Protein AF-A0A538N557-F1 (afdb_monomer_lite)

pLDDT: mean 89.66, std 9.4, range [44.78, 97.75]

Foldseek 3Di:
DDDDDDPVVVVVLVPDPHSVVVVVVVVVVVVVVVVVQVVCVVVVRHDDPVNVVVVVVVVVVVVVPADPVNVVVVVVVVVVD

Sequence (81 aa):
MTVNLPDDVADRLGQESNASAYVTEAVRDRMEREQTRALLADHGIPVTEEGLARARRRRLTAGARMTPQRREELRQLGRSV

Radius of gyration: 17.34 Å; chains: 1; bounding box: 27×42×41 Å

Structure (mmCIF, N/CA/C/O backbone):
data_AF-A0A538N557-F1
#
_entry.id   AF-A0A538N557-F1
#
loop_
_atom_site.group_PDB
_atom_site.id
_atom_site.type_symbol
_atom_site.label_atom_id
_atom_site.label_alt_id
_atom_site.label_comp_id
_atom_site.label_asym_id
_atom_site.label_entity_id
_atom_site.label_seq_id
_atom_site.pdbx_PDB_ins_code
_atom_site.Cartn_x
_atom_site.Cartn_y
_atom_site.Cartn_z
_atom_site.occupancy
_atom_site.B_iso_or_equiv
_atom_site.auth_seq_id
_atom_site.auth_comp_id
_atom_site.auth_asym_id
_atom_site.auth_atom_id
_atom_site.pdbx_PDB_model_num
ATOM 1 N N . MET A 1 1 ? -13.413 -17.316 13.244 1.00 61.12 1 MET A N 1
ATOM 2 C CA . MET A 1 1 ? -11.971 -17.157 12.966 1.00 61.12 1 MET A CA 1
ATOM 3 C C . MET A 1 1 ? -11.436 -16.122 13.933 1.00 61.12 1 MET A C 1
ATOM 5 O O . MET A 1 1 ? -12.007 -15.045 14.010 1.00 61.12 1 MET A O 1
ATOM 9 N N . THR A 1 2 ? -10.406 -16.465 14.693 1.00 78.81 2 THR A N 1
ATOM 10 C CA . THR A 1 2 ? -9.677 -15.555 15.584 1.00 78.81 2 THR A CA 1
ATOM 11 C C . THR A 1 2 ? -8.263 -15.402 15.036 1.00 78.81 2 THR A C 1
ATOM 13 O O . THR A 1 2 ? -7.688 -16.366 14.536 1.00 78.81 2 THR A O 1
ATOM 16 N N . VAL A 1 3 ? -7.728 -14.186 15.071 1.00 79.56 3 VAL A N 1
ATOM 17 C CA . VAL A 1 3 ? -6.388 -13.860 14.568 1.00 79.56 3 VAL A CA 1
ATOM 18 C C . VAL A 1 3 ? -5.580 -13.244 15.694 1.00 79.56 3 VAL A C 1
ATOM 20 O O . VAL A 1 3 ? -6.068 -12.354 16.384 1.00 79.56 3 VAL A O 1
ATOM 23 N N . ASN A 1 4 ? -4.355 -13.734 15.869 1.00 89.69 4 ASN A N 1
ATOM 24 C CA . ASN A 1 4 ? -3.403 -13.136 16.791 1.00 89.69 4 ASN A CA 1
ATOM 25 C C . ASN A 1 4 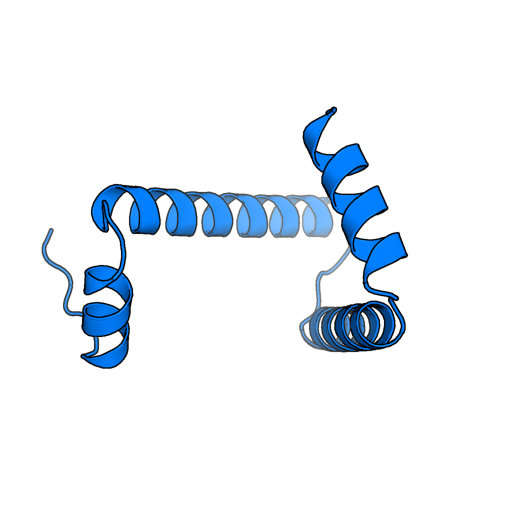? -2.720 -11.956 16.102 1.00 89.69 4 ASN A C 1
ATOM 27 O O . ASN A 1 4 ? -2.255 -12.083 14.967 1.00 89.69 4 ASN A O 1
ATOM 31 N N . LEU A 1 5 ? -2.669 -10.823 16.794 1.00 89.44 5 LEU A N 1
ATOM 32 C CA . LEU A 1 5 ? -2.093 -9.578 16.302 1.00 89.44 5 LEU A CA 1
ATOM 33 C C . LEU A 1 5 ? -0.868 -9.229 17.155 1.00 89.44 5 LEU A C 1
ATOM 35 O O . LEU A 1 5 ? -0.937 -9.383 18.373 1.00 89.44 5 LEU A O 1
ATOM 39 N N . PRO A 1 6 ? 0.235 -8.770 16.542 1.00 95.38 6 PRO A N 1
ATOM 40 C CA . PRO A 1 6 ? 1.316 -8.109 17.265 1.00 95.38 6 PRO A CA 1
ATOM 41 C C . PRO A 1 6 ? 0.821 -6.859 18.010 1.00 95.38 6 PRO A C 1
ATOM 43 O O . PRO A 1 6 ? -0.106 -6.192 17.540 1.00 95.38 6 PRO A O 1
ATOM 46 N N . ASP A 1 7 ? 1.456 -6.530 19.137 1.00 93.69 7 ASP A N 1
ATOM 47 C CA . ASP A 1 7 ? 1.027 -5.432 20.018 1.00 93.69 7 ASP A CA 1
ATOM 48 C C . ASP A 1 7 ? 1.000 -4.076 19.298 1.00 93.69 7 ASP A C 1
ATOM 50 O O . ASP A 1 7 ? 0.038 -3.323 19.419 1.00 93.69 7 ASP A O 1
ATOM 54 N N . ASP A 1 8 ? 1.989 -3.795 18.448 1.00 95.69 8 ASP A N 1
ATOM 55 C CA . ASP A 1 8 ? 2.060 -2.558 17.662 1.00 95.69 8 ASP A CA 1
ATOM 56 C C . ASP A 1 8 ? 0.895 -2.421 16.669 1.00 95.69 8 ASP A C 1
ATOM 58 O O . ASP A 1 8 ? 0.368 -1.327 16.439 1.00 95.69 8 ASP A O 1
ATOM 62 N N . VAL A 1 9 ? 0.453 -3.543 16.097 1.00 94.06 9 VAL A N 1
ATOM 63 C CA . VAL A 1 9 ? -0.707 -3.584 15.204 1.00 94.06 9 VAL A CA 1
ATOM 64 C C . VAL A 1 9 ? -1.997 -3.393 15.999 1.00 94.06 9 VAL A C 1
ATOM 66 O O . VAL A 1 9 ? -2.882 -2.660 15.553 1.00 94.06 9 VAL A O 1
ATOM 69 N N . ALA A 1 10 ? -2.108 -4.022 17.171 1.00 93.19 10 ALA A N 1
ATOM 70 C CA . ALA A 1 10 ? -3.265 -3.877 18.050 1.00 93.19 10 ALA A CA 1
ATOM 71 C C . ALA A 1 10 ? -3.427 -2.425 18.528 1.00 93.19 10 ALA A C 1
ATOM 73 O O . ALA A 1 10 ? -4.514 -1.860 18.393 1.00 93.19 10 ALA A O 1
ATOM 74 N N . ASP A 1 11 ? -2.339 -1.795 18.973 1.00 94.81 11 ASP A N 1
ATOM 75 C CA . ASP A 1 11 ? -2.308 -0.391 19.389 1.00 94.81 11 ASP A CA 1
ATOM 76 C C . ASP A 1 11 ? -2.737 0.539 18.250 1.00 94.81 11 ASP A C 1
ATOM 78 O O . ASP A 1 11 ? -3.559 1.440 18.436 1.00 94.81 11 ASP A O 1
ATOM 82 N N . ARG A 1 12 ? -2.234 0.301 17.032 1.00 93.62 12 ARG A N 1
ATOM 83 C CA . ARG A 1 12 ? -2.610 1.094 15.857 1.00 93.62 12 ARG A CA 1
ATOM 84 C C . ARG A 1 12 ? -4.088 0.947 15.506 1.00 93.62 12 ARG A C 1
ATOM 86 O O . ARG A 1 12 ? -4.717 1.949 15.161 1.00 93.62 12 ARG A O 1
ATOM 93 N N . LEU A 1 13 ? -4.628 -0.271 15.565 1.00 93.31 13 LEU A N 1
ATOM 94 C CA . LEU A 1 13 ? -6.047 -0.536 15.315 1.00 93.31 13 LEU A CA 1
ATOM 95 C C . LEU A 1 13 ? -6.938 0.055 16.412 1.00 93.31 13 LEU A C 1
ATOM 97 O O . LEU A 1 13 ? -8.034 0.514 16.106 1.00 93.31 13 LEU A O 1
ATOM 101 N N . GLY A 1 14 ? -6.460 0.114 17.657 1.00 91.94 14 GLY A N 1
ATOM 102 C CA . GLY A 1 14 ? -7.152 0.773 18.766 1.00 91.94 14 GLY A CA 1
ATOM 103 C C . GLY A 1 14 ? -7.329 2.286 18.583 1.00 91.94 14 GLY A C 1
ATOM 104 O O . GLY A 1 14 ? -8.226 2.871 19.182 1.00 91.94 14 GLY A O 1
ATOM 105 N N . GLN A 1 15 ? -6.516 2.922 17.732 1.00 95.50 15 GLN A N 1
ATOM 106 C CA . GLN A 1 15 ? -6.662 4.340 17.369 1.00 95.50 15 GLN A CA 1
ATOM 107 C C . GLN A 1 15 ? -7.742 4.584 16.305 1.00 95.50 15 GLN A C 1
ATOM 109 O O . GLN A 1 15 ? -8.137 5.730 16.086 1.00 95.50 15 GLN A O 1
ATOM 114 N N . GLU A 1 16 ? -8.202 3.539 15.615 1.00 95.38 16 GLU A N 1
ATOM 115 C CA . GLU A 1 16 ? -9.241 3.662 14.599 1.00 95.38 16 GLU A CA 1
ATOM 116 C C . GLU A 1 16 ? -10.625 3.672 15.244 1.00 95.38 16 GLU A C 1
ATOM 118 O O . GLU A 1 16 ? -10.951 2.833 16.083 1.00 95.38 16 GLU A O 1
ATOM 123 N N . SER A 1 17 ? -11.489 4.580 14.791 1.00 92.19 17 SER A N 1
ATOM 124 C CA . SER A 1 17 ? -12.880 4.646 15.257 1.00 92.19 17 SER A CA 1
ATOM 125 C C . SER A 1 17 ? -13.662 3.362 14.959 1.00 92.19 17 SER A C 1
ATOM 127 O O . SER A 1 17 ? -14.612 3.031 15.667 1.00 92.19 17 SER A O 1
ATOM 129 N N . ASN A 1 18 ? -13.257 2.631 13.915 1.00 94.75 18 ASN A N 1
ATOM 130 C CA . ASN A 1 18 ? -13.777 1.315 13.575 1.00 94.75 18 ASN A CA 1
ATOM 131 C C . ASN A 1 18 ? -12.665 0.424 13.001 1.00 94.75 18 ASN A C 1
ATOM 133 O O . ASN A 1 18 ? -12.415 0.400 11.792 1.00 94.75 18 ASN A O 1
ATOM 137 N N . ALA A 1 19 ? -12.027 -0.349 13.879 1.00 93.19 19 ALA A N 1
ATOM 138 C CA . ALA A 1 19 ? -10.954 -1.268 13.510 1.00 93.19 19 ALA A CA 1
ATOM 139 C C . ALA A 1 19 ? -11.387 -2.318 12.468 1.00 93.19 19 ALA A C 1
ATOM 141 O O . ALA A 1 19 ? -10.633 -2.617 11.544 1.00 93.19 19 ALA A O 1
ATOM 142 N N . SER A 1 20 ? -12.603 -2.867 12.566 1.00 92.06 20 SER A N 1
ATOM 143 C CA . SER A 1 20 ? -13.079 -3.894 11.627 1.00 92.06 20 SER A CA 1
ATOM 144 C C . SER A 1 20 ? -13.273 -3.344 10.215 1.00 92.06 20 SER A C 1
ATOM 146 O O . SER A 1 20 ? -12.897 -4.005 9.246 1.00 92.06 20 SER A O 1
ATOM 148 N N . ALA A 1 21 ? -13.822 -2.133 10.089 1.00 94.94 21 ALA A N 1
ATOM 149 C CA . ALA A 1 21 ? -13.939 -1.457 8.801 1.00 94.94 21 ALA A CA 1
ATOM 150 C C . ALA A 1 21 ? -12.555 -1.164 8.211 1.00 94.94 21 ALA A C 1
ATOM 152 O O . ALA A 1 21 ? -12.306 -1.498 7.055 1.00 94.94 21 ALA A O 1
ATOM 153 N N . TYR A 1 22 ? -11.631 -0.643 9.024 1.00 94.31 22 TYR A N 1
ATOM 154 C CA . TYR A 1 22 ? -10.257 -0.379 8.600 1.00 94.31 22 TYR A CA 1
ATOM 155 C C . TYR A 1 22 ? -9.561 -1.638 8.062 1.00 94.31 22 TYR A C 1
ATOM 157 O O . TYR A 1 22 ? -9.004 -1.623 6.966 1.00 94.31 22 TYR A O 1
ATOM 165 N N . VAL A 1 23 ? -9.633 -2.751 8.802 1.00 94.00 23 VAL A N 1
ATOM 166 C CA . VAL A 1 23 ? -9.043 -4.030 8.374 1.00 94.00 23 VAL A CA 1
ATOM 167 C C . VAL A 1 23 ? -9.700 -4.532 7.091 1.00 94.00 23 VAL A C 1
ATOM 169 O O . VAL A 1 23 ? -9.003 -4.997 6.193 1.00 94.00 23 VAL A O 1
ATOM 172 N N . THR A 1 24 ? -11.024 -4.418 6.978 1.00 96.06 24 THR A N 1
ATOM 173 C CA . THR A 1 24 ? -11.756 -4.848 5.778 1.00 96.06 24 THR A CA 1
ATOM 174 C C . THR A 1 24 ? -11.282 -4.093 4.539 1.00 96.06 24 THR A C 1
ATOM 176 O O . THR A 1 24 ? -10.972 -4.720 3.526 1.00 96.06 24 THR A O 1
ATOM 179 N N . GLU A 1 25 ? -11.169 -2.769 4.625 1.00 96.06 25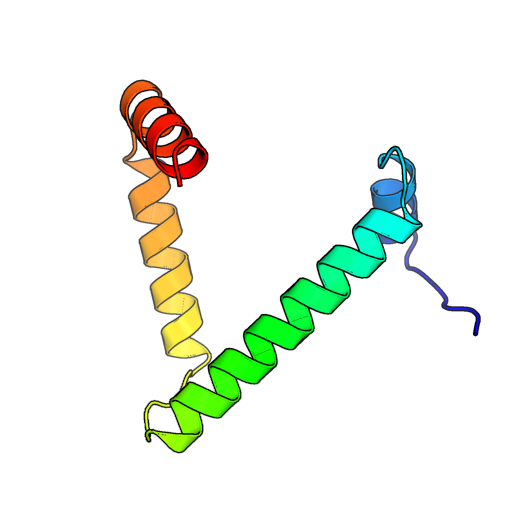 GLU A N 1
ATOM 180 C CA . GLU A 1 25 ? -10.674 -1.948 3.518 1.00 96.06 25 GLU A CA 1
ATOM 181 C C . GLU A 1 25 ? -9.208 -2.254 3.201 1.00 96.06 25 GLU A C 1
ATOM 183 O O . GLU A 1 25 ? -8.865 -2.461 2.042 1.00 96.06 25 GLU A O 1
ATOM 188 N N . ALA A 1 26 ? -8.350 -2.414 4.212 1.00 94.12 26 ALA A N 1
ATOM 189 C CA . ALA A 1 26 ? -6.951 -2.783 3.996 1.00 94.12 26 ALA A CA 1
ATOM 190 C C . ALA A 1 26 ? -6.794 -4.138 3.275 1.00 94.12 26 ALA A C 1
ATOM 192 O O . ALA A 1 26 ? -5.904 -4.300 2.433 1.00 94.12 26 ALA A O 1
ATOM 193 N N . VAL A 1 27 ? -7.660 -5.110 3.583 1.00 96.00 27 VAL A N 1
ATOM 194 C CA . VAL A 1 27 ? -7.692 -6.411 2.899 1.00 96.00 27 VAL A CA 1
ATOM 195 C C . VAL A 1 27 ? -8.182 -6.259 1.458 1.00 96.00 27 VAL A C 1
ATOM 197 O O . VAL A 1 27 ? -7.556 -6.811 0.553 1.00 96.00 27 VAL A O 1
ATOM 200 N N . ARG A 1 28 ? -9.241 -5.479 1.214 1.00 97.38 28 ARG A N 1
ATOM 201 C CA . ARG A 1 28 ? -9.744 -5.197 -0.145 1.00 97.38 28 ARG A CA 1
ATOM 202 C C . ARG A 1 28 ? -8.691 -4.511 -1.012 1.00 97.38 28 ARG A C 1
ATOM 204 O O . ARG A 1 28 ? -8.389 -5.003 -2.096 1.00 97.38 28 ARG A O 1
ATOM 211 N N . ASP A 1 29 ? -8.053 -3.471 -0.485 1.00 96.19 29 ASP A N 1
ATOM 212 C CA . ASP A 1 29 ? -6.924 -2.770 -1.103 1.00 96.19 29 ASP A CA 1
ATOM 213 C C . ASP A 1 29 ? -5.807 -3.737 -1.510 1.00 96.19 29 ASP A C 1
ATOM 215 O O . ASP A 1 29 ? -5.172 -3.600 -2.561 1.00 96.19 29 ASP A O 1
ATOM 219 N N . ARG A 1 30 ? -5.510 -4.713 -0.644 1.00 94.00 30 ARG A N 1
ATOM 220 C CA . ARG A 1 30 ? -4.481 -5.715 -0.913 1.00 94.00 30 ARG A CA 1
ATOM 221 C C . ARG A 1 30 ? -4.894 -6.633 -2.061 1.00 94.00 30 ARG A C 1
ATOM 223 O O . ARG A 1 30 ? -4.081 -6.846 -2.960 1.00 94.00 30 ARG A O 1
ATOM 230 N N . MET A 1 31 ? -6.130 -7.126 -2.044 1.00 97.00 31 MET A N 1
ATOM 231 C CA . MET A 1 31 ? -6.675 -7.986 -3.096 1.00 97.00 31 MET A CA 1
ATOM 232 C C . MET A 1 31 ? -6.689 -7.279 -4.456 1.00 97.00 31 MET A C 1
ATOM 234 O O . MET A 1 31 ? -6.273 -7.861 -5.456 1.00 97.00 31 MET A O 1
ATOM 238 N N . GLU A 1 32 ? -7.095 -6.010 -4.502 1.00 96.38 32 GLU A N 1
ATOM 239 C CA . GLU A 1 32 ? -7.115 -5.216 -5.737 1.00 96.38 32 GLU A CA 1
ATOM 240 C C . GLU A 1 32 ? -5.706 -5.039 -6.325 1.00 96.38 32 GLU A C 1
ATOM 242 O O . GLU A 1 32 ? -5.489 -5.195 -7.531 1.00 96.38 32 GLU A O 1
ATOM 247 N N . ARG A 1 33 ? -4.703 -4.781 -5.474 1.00 93.06 33 ARG A N 1
ATOM 248 C CA . ARG A 1 33 ? -3.295 -4.685 -5.901 1.00 93.06 33 ARG A CA 1
ATOM 249 C C . ARG A 1 33 ? -2.773 -6.008 -6.453 1.00 93.06 33 ARG A C 1
ATOM 251 O O . ARG A 1 33 ? -2.024 -6.007 -7.430 1.00 93.06 33 ARG A O 1
ATOM 258 N N . GLU A 1 34 ? -3.143 -7.127 -5.836 1.00 94.50 34 GLU A N 1
ATOM 259 C CA . GLU A 1 34 ? -2.775 -8.465 -6.308 1.00 94.50 34 GLU A CA 1
ATOM 260 C C . GLU A 1 34 ? -3.429 -8.781 -7.655 1.00 94.50 34 GLU A C 1
ATOM 262 O O . GLU A 1 34 ? -2.739 -9.231 -8.572 1.00 94.50 34 GLU A O 1
ATOM 267 N N . GLN A 1 35 ? -4.711 -8.447 -7.821 1.00 96.12 35 GLN A N 1
ATOM 268 C CA . GLN A 1 35 ? -5.422 -8.584 -9.091 1.00 96.12 35 GLN A CA 1
ATOM 269 C C . GLN A 1 35 ? -4.794 -7.716 -10.188 1.00 96.12 35 GLN A C 1
ATOM 271 O O . GLN A 1 35 ? -4.523 -8.205 -11.283 1.00 96.12 35 GLN A O 1
ATOM 276 N N . THR A 1 36 ? -4.478 -6.457 -9.883 1.00 95.19 36 THR A N 1
ATOM 277 C CA . THR A 1 36 ? -3.791 -5.549 -10.814 1.00 95.19 36 THR A CA 1
ATOM 278 C C . THR A 1 36 ? -2.436 -6.116 -11.235 1.00 95.19 36 THR A C 1
ATOM 280 O O . THR A 1 36 ? -2.076 -6.088 -12.410 1.00 95.19 36 THR A O 1
ATOM 283 N N . ARG A 1 37 ? -1.670 -6.666 -10.284 1.00 93.94 37 ARG A N 1
ATOM 284 C CA . ARG A 1 37 ? -0.378 -7.293 -10.576 1.00 93.94 37 ARG A CA 1
ATOM 285 C C . ARG A 1 37 ? -0.528 -8.510 -11.489 1.00 93.94 37 ARG A C 1
ATOM 287 O O . ARG A 1 37 ? 0.302 -8.681 -12.379 1.00 93.94 37 ARG A O 1
ATOM 294 N N . ALA A 1 38 ? -1.551 -9.332 -11.269 1.00 94.62 38 ALA A N 1
ATOM 295 C CA . ALA A 1 38 ? -1.845 -10.479 -12.121 1.00 94.62 38 ALA A CA 1
ATOM 296 C C . ALA A 1 38 ? -2.221 -10.039 -13.544 1.00 94.62 38 ALA A C 1
ATOM 298 O O . ALA A 1 38 ? -1.650 -10.553 -14.500 1.00 94.62 38 ALA A O 1
ATOM 299 N N . LEU A 1 39 ? -3.087 -9.029 -13.678 1.00 97.25 39 LEU A N 1
ATOM 300 C CA . LEU A 1 39 ? -3.481 -8.459 -14.969 1.00 97.25 39 LEU A CA 1
ATOM 301 C C . LEU A 1 39 ? -2.276 -7.923 -15.755 1.00 97.25 39 LEU A C 1
ATOM 303 O O . LEU A 1 39 ? -2.115 -8.210 -16.936 1.00 97.25 39 LEU A O 1
ATOM 307 N N . LEU A 1 40 ? -1.392 -7.166 -15.102 1.00 95.94 40 LEU A N 1
ATOM 308 C CA . LEU A 1 40 ? -0.179 -6.658 -15.750 1.00 95.94 40 LEU A CA 1
ATOM 309 C C . LEU A 1 40 ? 0.730 -7.795 -16.229 1.00 95.94 40 LEU A C 1
ATOM 311 O O . LEU A 1 40 ? 1.274 -7.720 -17.330 1.00 95.94 40 LEU A O 1
ATOM 315 N N . ALA A 1 41 ? 0.874 -8.854 -15.429 1.00 95.25 41 ALA A N 1
ATOM 316 C CA . ALA A 1 41 ? 1.671 -10.015 -15.805 1.00 95.25 41 ALA A CA 1
ATOM 317 C C . ALA A 1 41 ? 1.073 -10.772 -17.002 1.00 95.25 41 ALA A C 1
ATOM 319 O O . ALA A 1 41 ? 1.834 -11.185 -17.875 1.00 95.25 41 ALA A O 1
ATOM 320 N N . ASP A 1 42 ? -0.256 -10.895 -17.073 1.00 97.06 42 ASP A N 1
ATOM 321 C CA . ASP A 1 42 ? -0.972 -11.495 -18.210 1.00 97.06 42 ASP A CA 1
ATOM 322 C C . ASP A 1 42 ? -0.700 -10.735 -19.521 1.00 97.06 42 ASP A C 1
ATOM 324 O O . ASP A 1 42 ? -0.483 -11.326 -20.576 1.00 97.06 42 ASP A O 1
ATOM 328 N N . HIS A 1 43 ? -0.554 -9.412 -19.434 1.00 97.75 43 HIS A N 1
ATOM 329 C CA . HIS A 1 43 ? -0.134 -8.562 -20.551 1.00 97.75 43 HIS A CA 1
ATOM 330 C C . HIS A 1 43 ? 1.387 -8.524 -20.791 1.00 97.75 43 HIS A C 1
ATOM 332 O O . HIS A 1 43 ? 1.874 -7.683 -21.549 1.00 97.75 43 HIS A O 1
ATOM 338 N N . GLY A 1 44 ? 2.164 -9.404 -20.154 1.00 96.75 44 GLY A N 1
ATOM 339 C CA . GLY A 1 44 ? 3.617 -9.472 -20.324 1.00 96.75 44 GLY A CA 1
ATOM 340 C C . GLY A 1 44 ? 4.385 -8.325 -19.658 1.00 96.75 44 GLY A C 1
ATOM 341 O O . GLY A 1 44 ? 5.544 -8.085 -19.994 1.00 96.75 44 GLY A O 1
ATOM 342 N N . ILE A 1 45 ? 3.767 -7.612 -18.711 1.00 96.19 45 ILE A N 1
ATOM 343 C CA . ILE A 1 45 ? 4.373 -6.504 -17.963 1.00 96.19 45 ILE A CA 1
ATOM 344 C C . ILE A 1 45 ? 4.705 -6.990 -16.541 1.00 96.19 45 ILE A C 1
ATOM 346 O O . ILE A 1 45 ? 3.865 -6.928 -15.639 1.00 96.19 45 ILE A O 1
ATOM 350 N N . PRO A 1 46 ? 5.935 -7.471 -16.282 1.00 91.12 46 PRO A N 1
ATOM 351 C CA . PRO A 1 46 ? 6.292 -7.981 -14.966 1.00 91.12 46 PRO A CA 1
ATOM 352 C C . PRO A 1 46 ? 6.450 -6.844 -13.948 1.00 91.12 46 PRO A C 1
ATOM 354 O O . PRO A 1 46 ? 7.310 -5.971 -14.077 1.00 91.12 46 PRO A O 1
ATOM 357 N N . VAL A 1 47 ? 5.675 -6.899 -12.862 1.00 91.38 47 VAL A N 1
ATOM 358 C CA . VAL A 1 47 ? 5.898 -6.046 -11.686 1.00 91.38 47 VAL A CA 1
ATOM 359 C C . VAL A 1 47 ? 6.977 -6.682 -10.806 1.00 91.38 47 VAL A C 1
ATOM 361 O O . VAL A 1 47 ? 6.704 -7.599 -10.020 1.00 91.38 47 VAL A O 1
ATOM 364 N N . THR A 1 48 ? 8.211 -6.200 -10.958 1.00 93.19 48 THR A N 1
ATOM 365 C CA . THR A 1 48 ? 9.386 -6.666 -10.206 1.00 93.19 48 THR A CA 1
ATOM 366 C C . THR A 1 48 ? 9.585 -5.882 -8.910 1.00 93.19 48 THR A C 1
ATOM 368 O O . THR A 1 48 ? 9.253 -4.697 -8.824 1.00 93.19 48 THR A O 1
ATOM 371 N N . GLU A 1 49 ? 10.191 -6.520 -7.905 1.00 91.06 49 GLU A N 1
ATOM 372 C CA . GLU A 1 49 ? 10.530 -5.861 -6.634 1.00 91.06 49 GLU A CA 1
ATOM 373 C C . GLU A 1 49 ? 11.476 -4.673 -6.828 1.00 91.06 49 GLU A C 1
ATOM 375 O O . GLU A 1 49 ? 11.297 -3.609 -6.230 1.00 91.06 49 GLU A O 1
ATOM 380 N N . GLU A 1 50 ? 12.450 -4.809 -7.727 1.00 93.62 50 GLU A N 1
ATOM 381 C CA . GLU A 1 50 ? 13.372 -3.726 -8.053 1.00 93.62 50 GLU A CA 1
ATOM 382 C C . GLU A 1 50 ? 12.640 -2.541 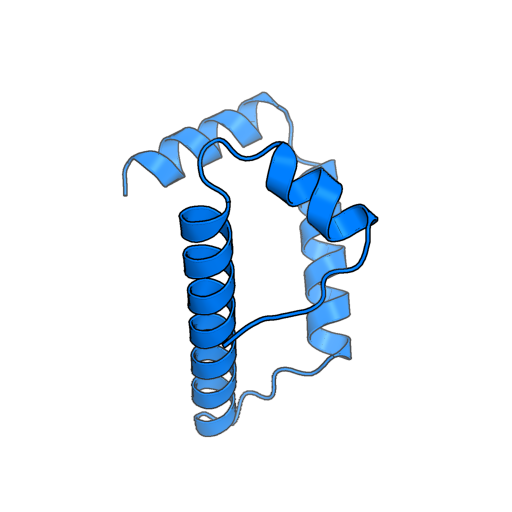-8.711 1.00 93.62 50 GLU A C 1
ATOM 384 O O . GLU A 1 50 ? 12.868 -1.379 -8.358 1.00 93.62 50 GLU A O 1
ATOM 389 N N . GLY A 1 51 ? 11.707 -2.824 -9.627 1.00 93.69 51 GLY A N 1
ATOM 390 C CA . GLY A 1 51 ? 10.856 -1.818 -10.258 1.00 93.69 51 GLY A CA 1
ATOM 391 C C . GLY A 1 51 ? 9.982 -1.088 -9.240 1.00 93.69 51 GLY A C 1
ATOM 392 O O . GLY A 1 51 ? 9.939 0.145 -9.233 1.00 93.69 51 GLY A O 1
ATOM 393 N N . LEU A 1 52 ? 9.368 -1.833 -8.320 1.00 92.62 52 LEU A N 1
ATOM 394 C CA . LEU A 1 52 ? 8.600 -1.294 -7.200 1.00 92.62 52 LEU A CA 1
ATOM 395 C C . LEU A 1 52 ? 9.459 -0.410 -6.287 1.00 92.62 52 LEU A C 1
ATOM 397 O O . LEU A 1 52 ? 9.045 0.695 -5.936 1.00 92.62 52 LEU A O 1
ATOM 401 N N . ALA A 1 53 ? 10.670 -0.841 -5.926 1.00 93.94 53 ALA A N 1
ATOM 402 C CA . ALA A 1 53 ? 11.599 -0.042 -5.128 1.00 93.94 53 ALA A CA 1
ATOM 403 C C . ALA A 1 53 ? 11.992 1.265 -5.840 1.00 93.94 53 ALA A C 1
ATOM 405 O O . ALA A 1 53 ? 11.969 2.337 -5.226 1.00 93.94 53 ALA A O 1
ATOM 406 N N . ARG A 1 54 ? 12.292 1.214 -7.146 1.00 94.81 54 ARG A N 1
ATOM 407 C CA . ARG A 1 54 ? 12.567 2.417 -7.952 1.00 94.81 54 ARG A CA 1
ATOM 408 C C . ARG A 1 54 ? 11.359 3.352 -8.001 1.00 94.81 54 ARG A C 1
ATOM 410 O O . ARG A 1 54 ? 11.522 4.556 -7.799 1.00 94.81 54 ARG A O 1
ATOM 417 N N . ALA A 1 55 ? 10.160 2.819 -8.222 1.00 93.06 55 ALA A N 1
ATOM 418 C CA . ALA A 1 55 ? 8.924 3.597 -8.241 1.00 93.06 55 ALA A CA 1
ATOM 419 C C . ALA A 1 55 ? 8.647 4.262 -6.883 1.00 93.06 55 ALA A C 1
ATOM 421 O O . ALA A 1 55 ? 8.367 5.461 -6.835 1.00 93.06 55 ALA A O 1
ATOM 422 N N . ARG A 1 56 ? 8.818 3.524 -5.775 1.00 92.62 56 ARG A N 1
ATOM 423 C CA . ARG A 1 56 ? 8.704 4.048 -4.403 1.00 92.62 56 ARG A CA 1
ATOM 424 C C . ARG A 1 56 ? 9.658 5.217 -4.167 1.00 92.62 56 ARG A C 1
ATOM 426 O O . ARG A 1 56 ? 9.212 6.277 -3.733 1.00 92.62 56 ARG A O 1
ATOM 433 N N . ARG A 1 57 ? 10.940 5.071 -4.525 1.00 94.38 57 ARG A N 1
ATOM 434 C CA . ARG A 1 57 ? 11.926 6.162 -4.419 1.00 94.38 57 ARG A CA 1
ATOM 435 C C . ARG A 1 57 ? 11.511 7.387 -5.233 1.00 94.38 57 ARG A C 1
ATOM 437 O O . ARG A 1 57 ? 11.467 8.483 -4.686 1.00 94.38 57 ARG A O 1
ATOM 444 N N . ARG A 1 58 ? 11.125 7.205 -6.503 1.00 94.25 58 ARG A N 1
ATOM 445 C CA . ARG A 1 58 ? 10.665 8.307 -7.371 1.00 94.25 58 ARG A CA 1
ATOM 446 C C . ARG A 1 58 ? 9.462 9.041 -6.780 1.00 94.25 58 ARG A C 1
ATOM 448 O O . ARG A 1 58 ? 9.453 10.269 -6.779 1.00 94.25 58 ARG A O 1
ATOM 455 N N . ARG A 1 59 ? 8.478 8.307 -6.247 1.00 92.25 59 ARG A N 1
ATOM 456 C CA . ARG A 1 59 ? 7.297 8.887 -5.593 1.00 92.25 59 ARG A CA 1
ATOM 457 C C . ARG A 1 59 ? 7.682 9.709 -4.363 1.00 92.25 59 ARG A C 1
ATOM 459 O O . ARG A 1 59 ? 7.200 10.828 -4.225 1.00 92.25 59 ARG A O 1
ATOM 466 N N . LEU A 1 60 ? 8.550 9.184 -3.498 1.00 90.31 60 LEU A N 1
ATOM 467 C CA . LEU A 1 60 ? 9.018 9.903 -2.308 1.00 90.31 60 LEU A CA 1
ATOM 468 C C . LEU A 1 60 ? 9.784 11.176 -2.686 1.00 90.31 60 LEU A C 1
ATOM 470 O O . LEU A 1 60 ? 9.495 12.241 -2.149 1.00 90.31 60 LEU A O 1
ATOM 474 N N . THR A 1 61 ? 10.692 11.099 -3.663 1.00 91.69 61 THR A N 1
ATOM 475 C CA . THR A 1 61 ? 11.421 12.272 -4.168 1.00 91.69 61 THR A CA 1
ATOM 476 C C . THR A 1 61 ? 10.477 13.319 -4.758 1.00 91.69 61 THR A C 1
ATOM 478 O O . THR A 1 61 ? 10.633 14.506 -4.481 1.00 91.69 61 THR A O 1
ATOM 481 N N . ALA A 1 62 ? 9.483 12.902 -5.546 1.00 88.25 62 ALA A N 1
ATOM 482 C CA . ALA A 1 62 ? 8.475 13.812 -6.084 1.00 88.25 62 ALA A CA 1
ATOM 483 C C . ALA A 1 62 ? 7.650 14.467 -4.963 1.00 88.25 62 ALA A C 1
ATOM 485 O O . ALA A 1 62 ? 7.441 15.676 -4.981 1.00 88.25 62 ALA A O 1
ATOM 486 N N . GLY A 1 63 ? 7.249 13.693 -3.949 1.00 86.56 63 GLY A N 1
ATOM 487 C CA . GLY A 1 63 ? 6.526 14.197 -2.780 1.00 86.56 63 GLY A CA 1
ATOM 488 C C . GLY A 1 63 ? 7.328 15.201 -1.947 1.00 86.56 63 GLY A C 1
ATOM 489 O O . GLY A 1 63 ? 6.761 16.193 -1.490 1.00 86.56 63 GLY A O 1
ATOM 490 N N . ALA A 1 64 ? 8.638 14.985 -1.798 1.00 85.56 64 ALA A N 1
ATOM 491 C CA . ALA A 1 64 ? 9.541 15.890 -1.085 1.00 85.56 64 ALA A CA 1
ATOM 492 C C . ALA A 1 64 ? 9.724 17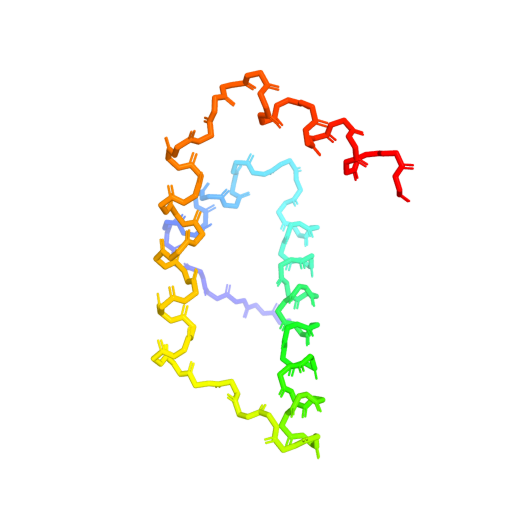.238 -1.803 1.00 85.56 64 ALA A C 1
ATOM 494 O O . ALA A 1 64 ? 9.875 18.266 -1.153 1.00 85.56 64 ALA A O 1
ATOM 495 N N . ARG A 1 65 ? 9.670 17.246 -3.141 1.00 82.12 65 ARG A N 1
ATOM 496 C CA . ARG A 1 65 ? 9.739 18.470 -3.962 1.00 82.12 65 ARG A CA 1
ATOM 497 C C . ARG A 1 65 ? 8.401 19.210 -4.062 1.00 82.12 65 ARG A C 1
ATOM 499 O O . ARG A 1 65 ? 8.356 20.318 -4.587 1.00 82.12 65 ARG A O 1
ATOM 506 N N . MET A 1 66 ? 7.310 18.600 -3.601 1.00 84.12 66 MET A N 1
ATOM 507 C CA . MET A 1 66 ? 5.968 19.159 -3.716 1.00 84.12 66 MET A CA 1
ATOM 508 C C . MET A 1 66 ? 5.729 20.225 -2.644 1.00 84.12 66 MET A C 1
ATOM 510 O O . MET A 1 66 ? 5.752 19.915 -1.450 1.00 84.12 66 MET A O 1
ATOM 514 N N . THR A 1 67 ? 5.430 21.456 -3.065 1.00 84.75 67 THR A N 1
ATOM 515 C CA . THR A 1 67 ? 5.035 22.525 -2.139 1.00 84.75 67 THR A CA 1
ATOM 516 C C . THR A 1 67 ? 3.691 22.197 -1.470 1.00 84.75 67 THR A C 1
ATOM 518 O O . THR A 1 67 ? 2.870 21.475 -2.051 1.00 84.75 67 THR A O 1
ATOM 521 N N . PRO A 1 68 ? 3.421 22.722 -0.260 1.00 82.50 68 PRO A N 1
ATOM 522 C CA . PRO A 1 68 ? 2.137 22.528 0.416 1.00 82.50 68 PRO A CA 1
ATOM 523 C C . PRO A 1 68 ? 0.938 22.960 -0.437 1.00 82.50 68 PRO A C 1
ATOM 525 O O . PRO A 1 68 ? -0.058 22.246 -0.490 1.00 82.50 68 PRO A O 1
ATOM 528 N N . GLN A 1 69 ? 1.075 24.073 -1.163 1.00 84.38 69 GLN A N 1
ATOM 529 C CA . GLN A 1 69 ? 0.036 24.614 -2.039 1.00 84.38 69 GLN A CA 1
ATOM 530 C C . GLN A 1 69 ? -0.262 23.677 -3.214 1.00 84.38 69 GLN A C 1
ATOM 532 O O . GLN A 1 69 ? -1.413 23.316 -3.441 1.00 84.38 69 GLN A O 1
ATOM 537 N N . ARG A 1 70 ? 0.778 23.155 -3.876 1.00 81.69 70 ARG A N 1
ATOM 538 C CA . ARG A 1 70 ? 0.604 22.185 -4.965 1.00 81.69 70 ARG A CA 1
ATOM 539 C C . ARG A 1 70 ? -0.002 20.866 -4.481 1.00 81.69 70 ARG A C 1
ATOM 541 O O . ARG A 1 70 ? -0.760 20.220 -5.198 1.00 81.69 70 ARG A O 1
ATOM 548 N N . ARG A 1 71 ? 0.332 20.455 -3.255 1.00 80.75 71 ARG A N 1
ATOM 549 C CA . ARG A 1 71 ? -0.246 19.266 -2.618 1.00 80.75 71 ARG A CA 1
ATOM 550 C C . ARG A 1 71 ? -1.738 19.449 -2.344 1.00 80.75 71 ARG A C 1
ATOM 552 O O . ARG A 1 71 ? -2.489 18.496 -2.515 1.00 80.75 71 ARG A O 1
ATOM 559 N N . GLU A 1 72 ? -2.147 20.644 -1.933 1.00 84.50 72 GLU A N 1
ATOM 560 C CA . GLU A 1 72 ? -3.548 20.974 -1.679 1.00 84.50 72 GLU A CA 1
ATOM 561 C C . GLU A 1 72 ? -4.373 21.017 -2.970 1.00 84.50 72 GLU A C 1
ATOM 563 O O . GLU A 1 72 ? -5.412 20.369 -3.044 1.00 84.50 72 GLU A O 1
ATOM 568 N N . GLU A 1 73 ? -3.855 21.642 -4.029 1.00 85.75 73 GLU A N 1
ATOM 569 C CA . GLU A 1 73 ? -4.482 21.631 -5.361 1.00 85.75 73 GLU A CA 1
ATOM 570 C C . GLU A 1 73 ? -4.741 20.202 -5.864 1.00 85.75 73 GLU A C 1
ATOM 572 O O . GLU A 1 73 ? -5.834 19.880 -6.325 1.00 85.75 73 GLU A O 1
ATOM 577 N N . LEU A 1 74 ? -3.753 19.309 -5.729 1.00 83.44 74 LEU A N 1
ATOM 578 C CA . LEU A 1 74 ? -3.889 17.910 -6.142 1.00 83.44 74 LEU A CA 1
ATOM 579 C C . LEU A 1 74 ? -4.907 17.131 -5.297 1.00 83.44 74 LEU A C 1
ATOM 581 O O . LEU A 1 74 ? -5.585 16.256 -5.832 1.00 83.44 74 LEU A O 1
ATOM 585 N N . ARG A 1 75 ? -5.038 17.431 -3.997 1.00 81.06 75 ARG A N 1
ATOM 586 C CA . ARG A 1 75 ? -6.087 16.826 -3.156 1.00 81.06 75 ARG A CA 1
ATOM 587 C C . ARG A 1 75 ? -7.475 17.271 -3.589 1.00 81.06 75 ARG A C 1
ATOM 589 O O . ARG A 1 75 ? -8.382 16.447 -3.606 1.00 81.06 75 ARG A O 1
ATOM 596 N N . GLN A 1 76 ? -7.633 18.548 -3.926 1.00 86.25 76 GLN A N 1
ATOM 597 C CA . GLN A 1 76 ? -8.910 19.090 -4.384 1.00 86.25 76 GLN A CA 1
ATOM 598 C C . GLN A 1 76 ? -9.313 18.478 -5.730 1.00 86.25 76 GLN A C 1
ATOM 600 O O . GLN A 1 76 ? -10.445 18.027 -5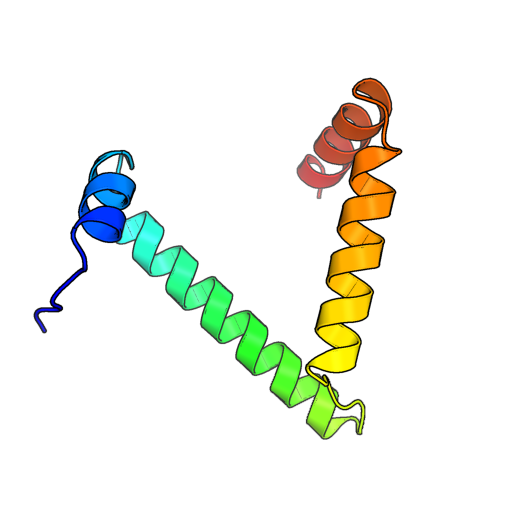.869 1.00 86.25 76 GLN A O 1
ATOM 605 N N . LEU A 1 77 ? -8.361 18.337 -6.659 1.00 82.12 77 LEU A N 1
ATOM 606 C CA . LEU A 1 77 ? -8.549 17.630 -7.934 1.00 82.12 77 LEU A CA 1
ATOM 607 C C . LEU A 1 77 ? -8.914 16.148 -7.756 1.00 82.12 77 LEU A C 1
ATOM 609 O O . LEU A 1 77 ? -9.765 15.631 -8.470 1.00 82.12 77 LEU A O 1
ATOM 613 N N . GLY A 1 78 ? -8.285 15.453 -6.806 1.00 74.31 78 GLY A N 1
ATOM 614 C CA . GLY A 1 78 ? -8.575 14.042 -6.533 1.00 74.31 78 GLY A CA 1
ATOM 615 C C . GLY A 1 78 ? -9.9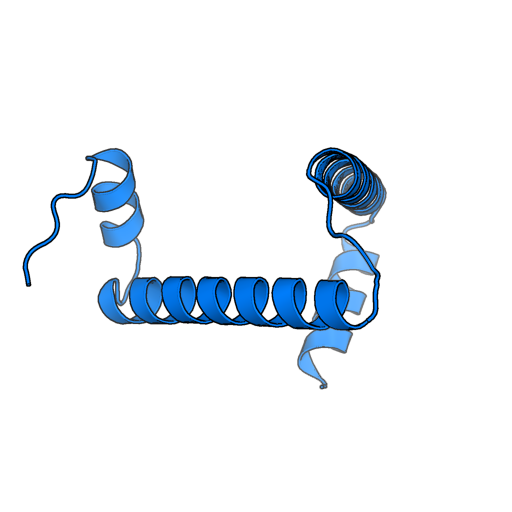04 13.790 -5.814 1.00 74.31 78 GLY A C 1
ATOM 616 O O . GLY A 1 78 ? -10.328 12.646 -5.738 1.00 74.31 78 GLY A O 1
ATOM 617 N N . ARG A 1 79 ? -10.547 14.830 -5.268 1.00 60.59 79 ARG A N 1
ATOM 618 C CA . ARG A 1 79 ? -11.839 14.745 -4.564 1.00 60.59 79 ARG A CA 1
ATOM 619 C C . ARG A 1 79 ? -13.027 15.143 -5.446 1.00 60.59 79 ARG A C 1
ATOM 621 O O . ARG A 1 79 ? -14.168 14.978 -5.029 1.00 60.59 79 ARG A O 1
ATOM 628 N N . SER A 1 80 ? -12.753 15.691 -6.630 1.00 57.25 80 SER A N 1
ATOM 629 C CA . SER A 1 80 ? -13.749 16.068 -7.640 1.00 57.25 80 SER A CA 1
ATOM 630 C C . SER A 1 80 ? -14.004 14.985 -8.699 1.00 57.25 80 SER A C 1
ATOM 632 O O . SER A 1 80 ? -14.724 15.251 -9.657 1.00 57.25 80 SER A O 1
ATOM 634 N N . VAL A 1 81 ? -13.390 13.807 -8.552 1.00 44.78 81 VAL A N 1
ATOM 635 C CA . VAL A 1 81 ? -13.567 12.611 -9.395 1.00 44.78 81 VAL A CA 1
ATOM 636 C C . VAL A 1 81 ? -14.172 11.516 -8.532 1.00 44.78 81 VAL A C 1
ATOM 638 O O . VAL A 1 81 ? -15.073 10.817 -9.037 1.00 44.78 81 VAL A O 1
#

Secondary structure (DSSP, 8-state):
------HHHHHHHHTSTTHHHHHHHHHHHHHHHHHHHHHHHHTT----HHHHHHHHHHHHHHHHH--HHHHHHHHHHHH--